Protein AF-A0A427UD76-F1 (afdb_monomer)

Foldseek 3Di:
DDDDDDDPDDDPDDDDDDPVVVVVLVVLQVVLCVVLVQLDDPNRDWDWDADPVGDTDTGSDSLVVLVRDDRPDPSNVVVNVVVNVCCVVVPPDPPVDPPPPPPDDDDDPPDDD

Sequence (113 aa):
MAGQPIYILADGSQVTRGRDAQSNNIMAGKAVANAVRTTLGPKGMDKMLVDSMGDVVITNDGATILKEMDIEHPTAKMIVEVAKTQDDEVGDGNRNYRQRCRISQGNACRAYR

Radius of gyration: 22.94 Å; Cα contacts (8 Å, |Δi|>4): 64; chains: 1; bounding box: 65×53×55 Å

Solvent-accessible surface area (backbone atoms only — not comparable to full-atom values): 7424 Å² total; per-residue (Å²): 134,84,79,77,85,79,74,94,61,65,95,84,70,85,82,72,64,70,66,61,38,52,50,51,46,51,50,45,41,49,54,56,49,60,70,43,56,54,25,63,63,100,80,32,48,69,41,79,45,70,47,96,89,66,53,73,48,76,46,49,53,54,60,60,52,56,68,73,52,89,66,86,52,69,63,37,43,54,52,42,54,52,48,45,52,47,45,73,75,61,40,82,88,78,60,90,72,78,75,81,74,74,87,70,82,83,87,79,92,73,80,83,131

Nearest PDB structures (foldseek):
  8hki-assembly1_g  TM=9.402E-01  e=1.293E-07  Homo sapiens
  8hki-assembly1_a  TM=8.912E-01  e=1.377E-07  Homo sapiens
  8hki-assembly1_A  TM=8.878E-01  e=1.467E-07  Homo sapiens
  7x3u-assembly1_A  TM=8.878E-01  e=1.467E-07  Homo sapiens
  7x0a-assembly1_A  TM=8.878E-01  e=1.467E-07  Homo sapiens

Structure (mmCIF, N/CA/C/O backbone):
data_AF-A0A427UD76-F1
#
_entry.id   AF-A0A427UD76-F1
#
loop_
_atom_site.group_PDB
_atom_site.id
_atom_site.type_symbol
_atom_site.label_atom_id
_atom_site.label_alt_id
_atom_site.label_comp_id
_atom_site.label_asym_id
_atom_site.label_entity_id
_atom_site.label_seq_id
_atom_site.pdbx_PDB_ins_code
_atom_site.Cartn_x
_atom_site.Cartn_y
_atom_site.Cartn_z
_atom_site.occupancy
_atom_site.B_iso_or_equiv
_atom_site.auth_seq_id
_atom_site.auth_comp_id
_atom_site.auth_asym_id
_atom_site.auth_atom_id
_atom_site.pdbx_PDB_model_num
ATOM 1 N N . MET A 1 1 ? -41.215 14.058 31.838 1.00 45.81 1 MET A N 1
ATOM 2 C CA . MET A 1 1 ? -40.972 13.725 30.419 1.00 45.81 1 MET A CA 1
ATOM 3 C C . MET A 1 1 ? -39.551 13.193 30.325 1.00 45.81 1 MET A C 1
ATOM 5 O O . MET A 1 1 ? -38.620 13.975 30.439 1.00 45.81 1 MET A O 1
ATOM 9 N N . ALA A 1 2 ? -39.381 11.870 30.285 1.00 54.72 2 ALA A N 1
ATOM 10 C CA . ALA A 1 2 ? -38.060 11.251 30.193 1.00 54.72 2 ALA A CA 1
ATOM 11 C C . ALA A 1 2 ? -37.554 11.399 28.751 1.00 54.72 2 ALA A C 1
ATOM 13 O O . ALA A 1 2 ? -38.222 10.946 27.823 1.00 54.72 2 ALA A O 1
ATOM 14 N N . GLY A 1 3 ? -36.433 12.098 28.564 1.00 61.00 3 GLY A N 1
ATOM 15 C CA . GLY A 1 3 ? -35.808 12.262 27.254 1.00 61.00 3 GLY A CA 1
ATOM 16 C C . GLY A 1 3 ? -35.381 10.904 26.711 1.00 61.00 3 GLY A C 1
ATOM 17 O O . GLY A 1 3 ? -34.654 10.175 27.386 1.00 61.00 3 GLY A O 1
ATOM 18 N N . GLN A 1 4 ? -35.860 10.549 25.518 1.00 68.81 4 GLN A N 1
ATOM 19 C CA . GLN A 1 4 ? -35.403 9.348 24.825 1.00 68.81 4 GLN A CA 1
ATOM 20 C C . GLN A 1 4 ? -33.875 9.405 24.655 1.00 68.81 4 GLN A C 1
ATOM 22 O O . GLN A 1 4 ? -33.355 10.453 24.261 1.00 68.81 4 GLN A O 1
ATOM 27 N N . PRO A 1 5 ? -33.144 8.312 24.938 1.00 68.00 5 PRO A N 1
ATOM 28 C CA . PRO A 1 5 ? -31.710 8.274 24.704 1.00 68.00 5 PRO A CA 1
ATOM 29 C C . PRO A 1 5 ? -31.434 8.378 23.199 1.00 68.00 5 PRO A C 1
ATOM 31 O O . PRO A 1 5 ? -31.887 7.554 22.408 1.00 68.00 5 PRO A O 1
ATOM 34 N N . ILE A 1 6 ? -30.698 9.418 22.808 1.00 73.06 6 ILE A N 1
ATOM 35 C CA . ILE A 1 6 ? -30.205 9.600 21.442 1.00 73.06 6 ILE A CA 1
ATOM 36 C C . ILE A 1 6 ? -28.972 8.712 21.278 1.00 73.06 6 ILE A C 1
ATOM 38 O O . ILE A 1 6 ? -27.934 8.950 21.897 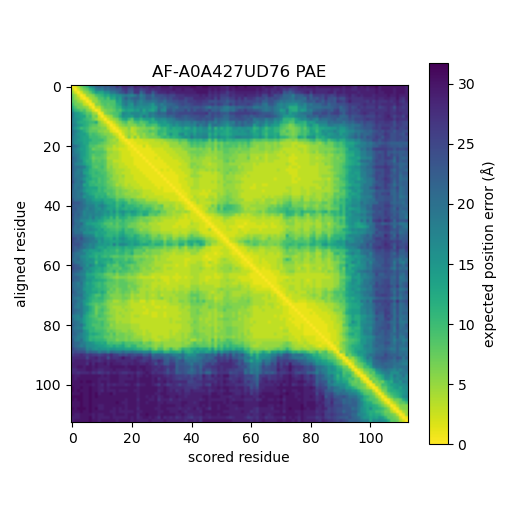1.00 73.06 6 ILE A O 1
ATOM 42 N N . TYR A 1 7 ? -29.077 7.699 20.425 1.00 69.50 7 TYR A N 1
ATOM 43 C CA . TYR A 1 7 ? -27.923 6.935 19.971 1.00 69.50 7 TYR A CA 1
ATOM 44 C C . TYR A 1 7 ? -27.163 7.778 18.940 1.00 69.50 7 TYR A C 1
ATOM 46 O O . TYR A 1 7 ? -27.637 8.001 17.831 1.00 69.50 7 TYR A O 1
ATOM 54 N N . ILE A 1 8 ? -25.988 8.286 19.323 1.00 72.69 8 ILE A N 1
ATOM 55 C CA . ILE A 1 8 ? -25.109 9.103 18.456 1.00 72.69 8 ILE A CA 1
ATOM 56 C C . ILE A 1 8 ? -24.452 8.242 17.355 1.00 72.69 8 ILE A C 1
ATOM 58 O O . ILE A 1 8 ? -23.901 8.759 16.387 1.00 72.69 8 ILE A O 1
ATOM 62 N N . LEU A 1 9 ? -24.512 6.918 17.495 1.00 76.50 9 LEU A N 1
ATOM 63 C CA . LEU A 1 9 ? -23.854 5.945 16.638 1.00 76.50 9 LEU A CA 1
ATOM 64 C C . LEU A 1 9 ? -24.868 4.905 16.158 1.00 76.50 9 LEU A C 1
ATOM 66 O O . LEU A 1 9 ? -25.695 4.442 16.944 1.00 76.50 9 LEU A O 1
ATOM 70 N N . ALA A 1 10 ? -24.797 4.556 14.873 1.00 77.00 10 ALA A N 1
ATOM 71 C CA . ALA A 1 10 ? -25.604 3.489 14.295 1.00 77.00 10 ALA A CA 1
ATOM 72 C C . ALA A 1 10 ? -25.218 2.132 14.907 1.00 77.00 10 ALA A C 1
ATOM 74 O O . ALA A 1 10 ? -24.044 1.890 15.206 1.00 77.00 10 ALA A O 1
ATOM 75 N N . ASP A 1 11 ? -26.206 1.254 15.076 1.00 63.78 11 ASP A N 1
ATOM 76 C CA . ASP A 1 11 ? -25.995 -0.096 15.597 1.00 63.78 11 ASP A CA 1
ATOM 77 C C . ASP A 1 11 ? -25.045 -0.863 14.657 1.00 63.78 11 ASP A C 1
ATOM 79 O O . ASP A 1 11 ? -25.335 -1.036 13.473 1.00 63.78 11 ASP A O 1
ATOM 83 N N . GLY A 1 12 ? -23.855 -1.211 15.159 1.00 70.38 12 GLY A N 1
ATOM 84 C CA . GLY A 1 12 ? -22.762 -1.814 14.384 1.00 70.38 12 GLY A CA 1
ATOM 85 C C . GLY A 1 12 ? -21.522 -0.938 14.152 1.00 70.38 12 GLY A C 1
ATOM 86 O O . GLY A 1 12 ? -20.533 -1.429 13.606 1.00 70.38 12 GLY A O 1
ATOM 87 N N . SER A 1 13 ? -21.499 0.331 14.579 1.00 73.38 13 SER A N 1
ATOM 88 C CA . SER A 1 13 ? -20.290 1.155 14.430 1.00 73.38 13 SER A CA 1
ATOM 89 C C . SER A 1 13 ? -19.198 0.745 15.428 1.00 73.38 13 SER A C 1
ATOM 91 O O . SER A 1 13 ? -19.384 0.850 16.644 1.00 73.38 13 SER A O 1
ATOM 93 N N . GLN A 1 14 ? -18.033 0.335 14.928 1.00 71.56 14 GLN A N 1
ATOM 94 C CA . GLN A 1 14 ? -16.865 0.093 15.772 1.00 71.56 14 GLN A CA 1
ATOM 95 C C . GLN A 1 14 ? -16.140 1.410 16.054 1.00 71.56 14 GLN A C 1
ATOM 97 O O . GLN A 1 14 ? -15.690 2.099 15.140 1.00 71.56 14 GLN A O 1
ATOM 102 N N . VAL A 1 15 ? -16.023 1.764 17.335 1.00 75.56 15 VAL A N 1
ATOM 103 C CA . VAL A 1 15 ? -15.305 2.963 17.776 1.00 75.56 15 VAL A CA 1
ATOM 104 C C . VAL A 1 15 ? -14.086 2.547 18.580 1.00 75.56 15 VAL A C 1
ATOM 106 O O . VAL A 1 15 ? -14.177 2.221 19.761 1.00 75.56 15 VAL A O 1
ATOM 109 N N . THR A 1 16 ? -12.926 2.617 17.942 1.00 77.94 16 THR A N 1
ATOM 110 C CA . THR A 1 16 ? -11.635 2.411 18.600 1.00 77.94 16 THR A CA 1
ATOM 111 C C . THR A 1 16 ? -11.097 3.769 19.054 1.00 77.94 16 THR A C 1
ATOM 113 O O . THR A 1 16 ? -11.088 4.724 18.277 1.00 77.94 16 THR A O 1
ATOM 116 N N . ARG A 1 17 ? -10.663 3.904 20.316 1.00 85.69 17 ARG A N 1
ATOM 117 C CA . ARG A 1 17 ? -10.180 5.180 20.889 1.00 85.69 17 ARG A CA 1
ATOM 118 C C . ARG A 1 17 ? -8.786 5.050 21.489 1.00 85.69 17 AR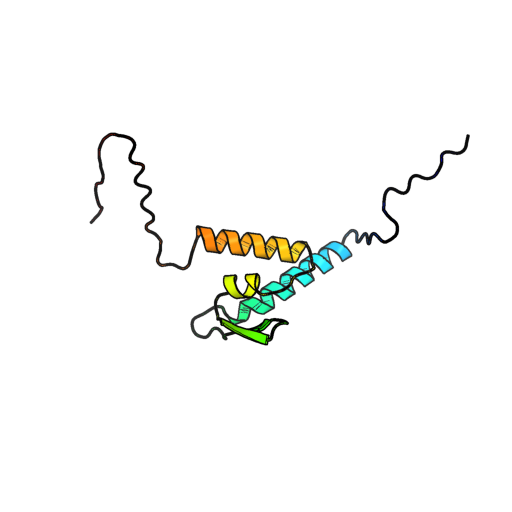G A C 1
ATOM 120 O O . ARG A 1 17 ? -8.383 3.989 21.949 1.00 85.69 17 ARG A O 1
ATOM 127 N N . GLY A 1 18 ? -8.069 6.172 21.532 1.00 89.00 18 GLY A N 1
ATOM 128 C CA . GLY A 1 18 ? -6.793 6.282 22.237 1.00 89.00 18 GLY A CA 1
ATOM 129 C C . GLY A 1 18 ? -5.669 5.466 21.594 1.00 89.00 18 GLY A C 1
ATOM 130 O O . GLY A 1 18 ? -5.468 5.521 20.380 1.00 89.00 18 GLY A O 1
ATOM 131 N N . ARG A 1 19 ? -4.912 4.739 22.426 1.00 88.44 19 ARG A N 1
ATOM 132 C CA . ARG A 1 19 ? -3.705 4.006 22.008 1.00 88.44 19 ARG A CA 1
ATOM 133 C C . ARG A 1 19 ? -3.996 2.855 21.050 1.00 88.44 19 ARG A C 1
ATOM 135 O O . ARG A 1 19 ? -3.194 2.627 20.151 1.00 88.44 19 ARG A O 1
ATOM 142 N N . ASP A 1 20 ? -5.134 2.186 21.190 1.00 85.81 20 ASP A N 1
ATOM 143 C CA . ASP A 1 20 ? -5.469 1.033 20.347 1.00 85.81 20 ASP A CA 1
ATOM 144 C C . ASP A 1 20 ? -5.753 1.466 18.906 1.00 85.81 20 ASP A C 1
ATOM 146 O O . ASP A 1 20 ? -5.257 0.860 17.959 1.00 85.81 20 ASP A O 1
ATOM 150 N N . ALA A 1 21 ? -6.445 2.597 18.729 1.00 86.00 21 ALA A N 1
ATOM 151 C CA . ALA A 1 21 ? -6.661 3.191 17.410 1.00 86.00 21 ALA A CA 1
ATOM 152 C C . ALA A 1 21 ? -5.333 3.606 16.758 1.00 86.00 21 ALA A C 1
ATOM 154 O O . ALA A 1 21 ? -5.103 3.344 15.580 1.00 86.00 21 ALA A O 1
ATOM 155 N N . GLN A 1 22 ? -4.427 4.211 17.532 1.00 87.69 22 GLN A N 1
ATOM 156 C CA . GLN A 1 22 ? -3.100 4.587 17.038 1.00 87.69 22 GLN A CA 1
ATOM 157 C C . GLN A 1 22 ? -2.266 3.362 16.649 1.00 87.69 22 GLN A C 1
ATOM 159 O O . GLN A 1 22 ? -1.638 3.364 15.592 1.00 87.69 22 GLN A O 1
ATOM 164 N N . SER A 1 23 ? -2.277 2.315 17.475 1.00 89.19 23 SER A N 1
ATOM 165 C CA . SER A 1 23 ? -1.558 1.070 17.208 1.00 89.19 23 SER A CA 1
ATOM 166 C C . SER A 1 23 ? -2.054 0.401 15.924 1.00 89.19 23 SER A C 1
ATOM 168 O O . SER A 1 23 ? -1.239 0.051 15.070 1.00 89.19 23 SER A O 1
ATOM 170 N N . ASN A 1 24 ? -3.374 0.319 15.731 1.00 88.62 24 ASN A N 1
ATOM 171 C CA . ASN A 1 24 ? -3.979 -0.246 14.522 1.00 88.62 24 ASN A CA 1
ATOM 172 C C . ASN A 1 24 ? -3.612 0.560 13.270 1.00 88.62 24 ASN A C 1
ATOM 174 O O . ASN A 1 24 ? -3.167 -0.013 12.275 1.00 88.62 24 ASN A O 1
ATOM 178 N N . ASN A 1 25 ? -3.673 1.893 13.353 1.00 87.81 25 ASN A N 1
ATOM 179 C CA . ASN A 1 25 ? -3.266 2.778 12.261 1.00 87.81 25 ASN A CA 1
ATOM 180 C C . ASN A 1 25 ? -1.788 2.574 11.877 1.00 87.81 25 ASN A C 1
ATOM 182 O O . ASN A 1 25 ? -1.450 2.503 10.693 1.00 87.81 25 ASN A O 1
ATOM 186 N N . ILE A 1 26 ? -0.901 2.457 12.872 1.00 88.88 26 ILE A N 1
ATOM 187 C CA . ILE A 1 26 ? 0.533 2.221 12.657 1.00 88.88 26 ILE A CA 1
ATOM 188 C C . ILE A 1 26 ? 0.771 0.830 12.067 1.00 88.88 26 ILE A C 1
ATOM 190 O O . ILE A 1 26 ? 1.606 0.680 11.176 1.00 88.88 26 ILE A O 1
ATOM 194 N N . MET A 1 27 ? 0.064 -0.189 12.554 1.00 90.38 27 MET A N 1
ATOM 195 C CA . MET A 1 27 ? 0.183 -1.557 12.057 1.00 90.38 27 MET A CA 1
ATOM 196 C C . MET A 1 27 ? -0.217 -1.640 10.581 1.00 90.38 27 MET A C 1
ATOM 198 O O . MET A 1 27 ? 0.536 -2.201 9.787 1.00 90.38 27 MET A O 1
ATOM 202 N N . ALA A 1 28 ? -1.329 -1.005 10.202 1.00 88.38 28 ALA A N 1
ATOM 203 C CA . ALA A 1 28 ? -1.777 -0.931 8.816 1.00 88.38 28 ALA A CA 1
ATOM 204 C C . ALA A 1 28 ? -0.737 -0.242 7.916 1.00 88.38 28 ALA A C 1
ATOM 206 O O . ALA A 1 28 ? -0.351 -0.782 6.881 1.00 88.38 28 ALA A O 1
ATOM 207 N N . GLY A 1 29 ? -0.204 0.910 8.340 1.00 88.75 29 GLY A N 1
ATOM 208 C CA . GLY A 1 29 ? 0.850 1.604 7.593 1.00 88.75 29 GLY A CA 1
ATOM 209 C C . GLY A 1 29 ? 2.139 0.784 7.462 1.00 88.75 29 GLY A C 1
ATOM 210 O O . GLY A 1 29 ? 2.746 0.743 6.394 1.00 88.75 29 GLY A O 1
ATOM 211 N N . LYS A 1 30 ? 2.542 0.072 8.523 1.00 90.19 30 LYS A N 1
ATOM 212 C CA . LYS A 1 30 ? 3.708 -0.827 8.496 1.00 90.19 30 LYS A CA 1
ATOM 213 C C . LYS A 1 30 ? 3.517 -1.997 7.535 1.00 90.19 30 LYS A C 1
ATOM 215 O O . LYS A 1 30 ? 4.477 -2.374 6.870 1.00 90.19 30 LYS A O 1
ATOM 220 N N . ALA A 1 31 ? 2.315 -2.566 7.461 1.00 88.38 31 ALA A N 1
ATOM 221 C CA . ALA A 1 31 ? 2.013 -3.656 6.537 1.00 88.38 31 ALA A CA 1
ATOM 222 C C . ALA A 1 31 ? 2.213 -3.213 5.079 1.00 88.38 31 ALA A C 1
ATOM 224 O O . ALA A 1 31 ? 2.951 -3.864 4.339 1.00 88.38 31 ALA A O 1
ATOM 225 N N . VAL A 1 32 ? 1.661 -2.052 4.712 1.00 87.94 32 VAL A N 1
ATOM 226 C CA . VAL A 1 32 ? 1.843 -1.454 3.378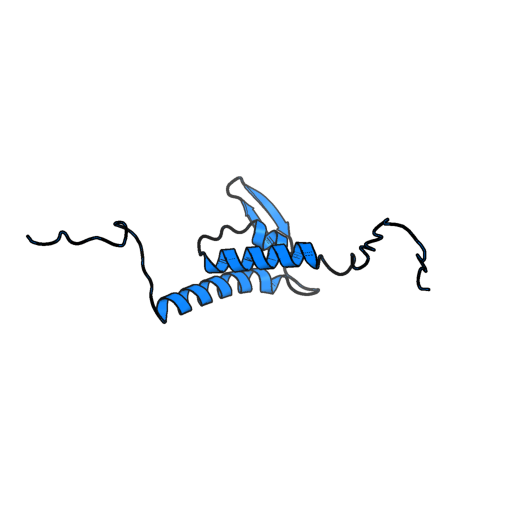 1.00 87.94 32 VAL A CA 1
ATOM 227 C C . VAL A 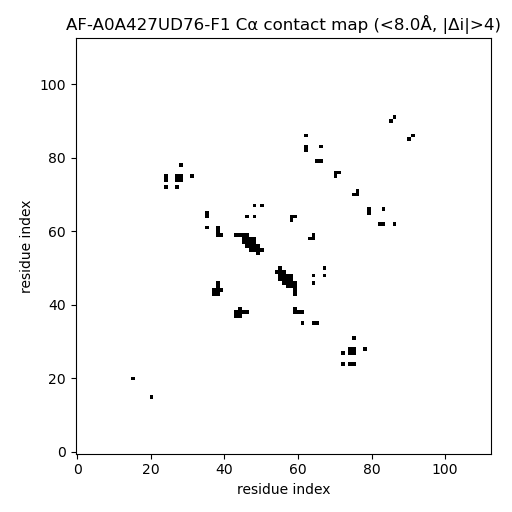1 32 ? 3.317 -1.152 3.102 1.00 87.94 32 VAL A C 1
ATOM 229 O O . VAL A 1 32 ? 3.852 -1.540 2.065 1.00 87.94 32 VAL A O 1
ATOM 232 N N . ALA A 1 33 ? 4.016 -0.528 4.054 1.00 88.19 33 ALA A N 1
ATOM 233 C CA . ALA A 1 33 ? 5.432 -0.207 3.895 1.00 88.19 33 ALA A CA 1
ATOM 234 C C . ALA A 1 33 ? 6.291 -1.462 3.676 1.00 88.19 33 ALA A C 1
ATOM 236 O O . ALA A 1 33 ? 7.181 -1.464 2.829 1.00 88.19 33 ALA A O 1
ATOM 237 N N . ASN A 1 34 ? 6.017 -2.549 4.401 1.00 88.44 34 ASN A N 1
ATOM 238 C CA . ASN A 1 34 ? 6.750 -3.804 4.251 1.00 88.44 34 ASN A CA 1
ATOM 239 C C . ASN A 1 34 ? 6.525 -4.466 2.884 1.00 88.44 34 ASN A C 1
ATOM 241 O O . ASN A 1 34 ? 7.460 -5.084 2.372 1.00 88.44 34 ASN A O 1
ATOM 245 N N . ALA A 1 35 ? 5.335 -4.321 2.291 1.00 85.94 35 ALA A N 1
ATOM 246 C CA . ALA A 1 35 ? 5.027 -4.861 0.967 1.00 85.94 35 ALA A CA 1
ATOM 247 C C . ALA A 1 35 ? 5.889 -4.212 -0.131 1.00 85.94 35 ALA A C 1
ATOM 249 O O . ALA A 1 35 ? 6.449 -4.912 -0.977 1.00 85.94 35 ALA A O 1
ATOM 250 N N . VAL A 1 36 ? 6.063 -2.888 -0.063 1.00 87.00 36 VAL A N 1
ATOM 251 C CA . VAL A 1 36 ? 6.806 -2.110 -1.070 1.00 87.00 36 VAL A CA 1
ATOM 252 C C . VAL A 1 36 ? 8.308 -2.053 -0.774 1.00 87.00 36 VAL A C 1
ATOM 254 O O . VAL A 1 36 ? 9.123 -1.985 -1.685 1.00 87.00 36 VAL A O 1
ATOM 257 N N . ARG A 1 37 ? 8.732 -2.155 0.494 1.00 88.00 37 ARG A N 1
ATOM 258 C CA . ARG A 1 37 ? 10.147 -1.998 0.891 1.00 88.00 37 ARG A CA 1
ATOM 259 C C . ARG A 1 37 ? 11.112 -2.881 0.102 1.00 88.00 37 ARG A C 1
ATOM 261 O O . ARG A 1 37 ? 12.236 -2.476 -0.162 1.00 88.00 37 ARG A O 1
ATOM 268 N N . THR A 1 38 ? 10.702 -4.099 -0.235 1.00 87.19 38 THR A N 1
ATOM 269 C CA . THR A 1 38 ? 11.569 -5.057 -0.933 1.00 87.19 38 THR A CA 1
ATOM 270 C C . THR A 1 38 ? 11.773 -4.762 -2.415 1.00 87.19 38 THR A C 1
ATOM 272 O O . THR A 1 38 ? 12.616 -5.410 -3.026 1.00 87.19 38 THR A O 1
ATOM 275 N N . THR A 1 39 ? 11.005 -3.840 -2.993 1.00 84.62 39 THR A N 1
ATOM 276 C CA . THR A 1 39 ? 11.145 -3.444 -4.400 1.00 84.62 39 THR A CA 1
ATOM 277 C C . THR A 1 39 ? 12.119 -2.272 -4.557 1.00 84.62 39 THR A C 1
ATOM 279 O O . THR A 1 39 ? 12.632 -1.999 -5.630 1.00 84.62 39 THR A O 1
ATOM 282 N N . LEU A 1 40 ? 12.506 -1.619 -3.460 1.00 83.31 40 LEU A N 1
ATOM 283 C CA . LEU A 1 40 ? 13.438 -0.498 -3.518 1.00 83.31 40 LEU A 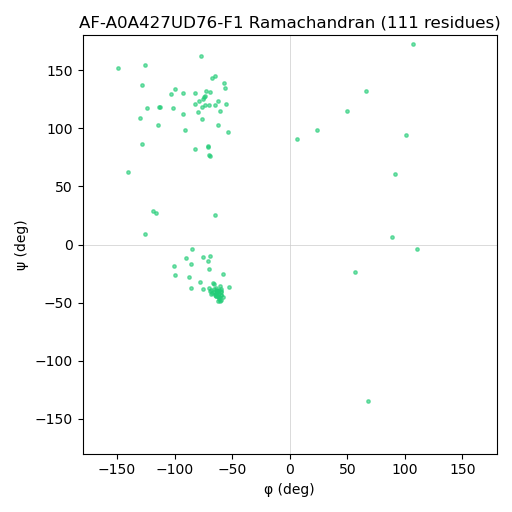CA 1
ATOM 284 C C . LEU A 1 40 ? 14.883 -0.955 -3.795 1.00 83.31 40 LEU A C 1
ATOM 286 O O . LEU A 1 40 ? 15.455 -1.761 -3.059 1.00 83.31 40 LEU A O 1
ATOM 290 N N . GLY A 1 41 ? 15.504 -0.347 -4.810 1.00 83.00 41 GLY A N 1
ATOM 291 C CA . GLY A 1 41 ? 16.932 -0.461 -5.121 1.00 83.00 41 GLY A CA 1
ATOM 292 C C . GLY A 1 41 ? 17.257 -1.305 -6.363 1.00 83.00 41 GLY A C 1
ATOM 293 O O . GLY A 1 41 ? 16.393 -1.972 -6.920 1.00 83.00 41 GLY A O 1
ATOM 294 N N . PRO A 1 42 ? 18.530 -1.331 -6.802 1.00 78.12 42 PRO A N 1
ATOM 295 C CA . PRO A 1 42 ? 18.952 -2.000 -8.043 1.00 78.12 42 PRO A CA 1
ATOM 296 C C . PRO A 1 42 ? 18.866 -3.537 -7.996 1.00 78.12 42 PRO A C 1
ATOM 298 O O . PRO A 1 42 ? 19.045 -4.198 -9.012 1.00 78.12 42 PRO A O 1
ATOM 301 N N . LYS A 1 43 ? 18.624 -4.109 -6.810 1.00 84.31 43 LYS A N 1
ATOM 302 C CA . LYS A 1 43 ? 18.305 -5.530 -6.592 1.00 84.31 43 LYS A CA 1
ATOM 303 C C . LYS A 1 43 ? 16.922 -5.698 -5.949 1.00 84.31 43 LYS A C 1
ATOM 305 O O . LYS A 1 43 ? 16.718 -6.630 -5.172 1.00 84.31 43 LYS A O 1
ATOM 310 N N . GLY A 1 44 ? 16.014 -4.755 -6.202 1.00 86.31 44 GLY A N 1
ATOM 311 C CA . GLY A 1 44 ? 14.630 -4.840 -5.760 1.00 86.31 44 GLY A CA 1
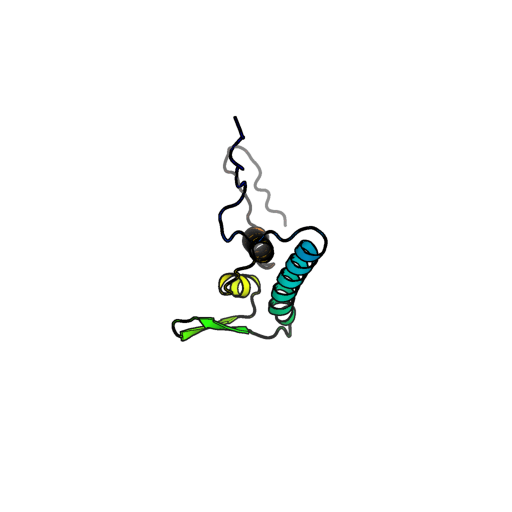ATOM 312 C C . GLY A 1 44 ? 13.980 -6.113 -6.294 1.00 86.31 44 GLY A C 1
ATOM 313 O O . GLY A 1 44 ? 14.231 -6.510 -7.429 1.00 86.31 44 GLY A O 1
ATOM 314 N N . MET A 1 45 ? 13.180 -6.773 -5.465 1.00 87.88 45 MET A N 1
ATOM 315 C CA . MET A 1 45 ? 12.438 -7.962 -5.869 1.00 87.88 45 MET A CA 1
ATOM 316 C C . MET A 1 45 ? 11.164 -7.557 -6.596 1.00 87.88 45 MET A C 1
ATOM 318 O O . MET A 1 45 ? 10.376 -6.782 -6.054 1.00 87.88 45 MET A O 1
ATOM 322 N N . ASP A 1 46 ? 10.923 -8.155 -7.757 1.00 89.31 46 ASP A N 1
ATOM 323 C CA . ASP A 1 46 ? 9.654 -7.994 -8.457 1.00 89.31 46 ASP A CA 1
ATOM 324 C C . ASP A 1 46 ? 8.522 -8.654 -7.664 1.00 89.31 46 ASP A C 1
ATOM 326 O O . ASP A 1 46 ? 8.690 -9.699 -7.021 1.00 89.31 46 ASP A O 1
ATOM 330 N N . LYS A 1 47 ? 7.349 -8.027 -7.692 1.00 88.38 47 LYS A N 1
ATOM 331 C CA . LYS A 1 47 ? 6.124 -8.562 -7.108 1.00 88.38 47 LYS A CA 1
ATOM 332 C C . LYS A 1 47 ? 5.240 -9.092 -8.210 1.00 88.38 47 LYS A C 1
ATOM 334 O O . LYS A 1 47 ? 4.968 -8.394 -9.178 1.00 88.38 47 LYS A O 1
ATOM 339 N N . MET A 1 48 ? 4.792 -10.326 -8.028 1.00 90.00 48 MET A N 1
ATOM 340 C CA . MET A 1 48 ? 3.732 -10.920 -8.824 1.00 90.00 48 MET A CA 1
ATOM 341 C C . MET A 1 48 ? 2.416 -10.677 -8.093 1.00 90.00 48 MET A C 1
ATOM 343 O O . MET A 1 48 ? 2.205 -11.198 -6.998 1.00 90.00 48 MET A O 1
ATOM 347 N N . LEU A 1 49 ? 1.575 -9.844 -8.685 1.00 88.81 49 LEU A N 1
ATOM 348 C CA . LEU A 1 49 ? 0.234 -9.525 -8.225 1.00 88.81 49 LEU A CA 1
ATOM 349 C C . LEU A 1 49 ? -0.735 -10.354 -9.059 1.00 88.81 49 LEU A C 1
ATOM 351 O O . LEU A 1 49 ? -0.567 -10.459 -10.274 1.00 88.81 49 LEU A O 1
ATOM 355 N N . VAL A 1 50 ? -1.701 -10.978 -8.395 1.00 89.38 50 VAL A N 1
ATOM 356 C CA . VAL A 1 50 ? -2.718 -11.807 -9.039 1.00 89.38 50 VAL A CA 1
ATOM 357 C C . VAL A 1 50 ? -4.066 -11.252 -8.625 1.00 89.38 50 VAL A C 1
ATOM 359 O O . VAL A 1 50 ? -4.373 -11.234 -7.432 1.00 89.38 50 VAL A O 1
ATOM 362 N N . ASP A 1 51 ? -4.837 -10.779 -9.597 1.00 85.81 51 ASP A N 1
ATOM 363 C CA . ASP A 1 51 ? -6.198 -10.318 -9.350 1.00 85.81 51 ASP A CA 1
ATOM 364 C C . ASP A 1 51 ? -7.160 -11.509 -9.189 1.00 85.81 51 ASP A C 1
ATOM 366 O O . ASP A 1 51 ? -6.890 -12.640 -9.602 1.00 85.81 51 ASP A O 1
ATOM 370 N N . SER A 1 52 ? -8.328 -11.244 -8.614 1.00 82.12 52 SER A N 1
ATOM 371 C CA . SER A 1 52 ? -9.427 -12.191 -8.435 1.00 82.12 52 SER A CA 1
ATOM 372 C C . SER A 1 52 ? -9.918 -12.792 -9.758 1.00 82.12 52 SER A C 1
ATOM 374 O O . SER A 1 52 ? -10.456 -13.899 -9.761 1.00 82.12 52 SER A O 1
ATOM 376 N N . MET A 1 53 ? -9.728 -12.088 -10.883 1.00 83.38 53 MET A N 1
ATOM 377 C CA . MET A 1 53 ? -10.052 -12.579 -12.230 1.00 83.38 53 MET A CA 1
ATOM 378 C C . MET A 1 53 ? -8.937 -13.431 -12.864 1.00 83.38 53 MET A C 1
ATOM 380 O O . MET A 1 53 ? -9.140 -13.999 -13.935 1.00 83.38 53 MET A O 1
ATOM 384 N N . GLY A 1 54 ? -7.787 -13.571 -12.197 1.00 83.69 54 GLY A N 1
ATOM 385 C CA . GLY A 1 54 ? -6.645 -14.354 -12.672 1.00 83.69 54 GLY A CA 1
ATOM 386 C C . GLY A 1 54 ? -5.650 -13.578 -13.535 1.00 83.69 54 GLY A C 1
ATOM 387 O O . GLY A 1 54 ? -4.708 -14.183 -14.047 1.00 83.69 54 GLY A O 1
ATOM 388 N N . ASP A 1 55 ? -5.822 -12.262 -13.678 1.00 87.88 55 ASP A N 1
ATOM 389 C CA . ASP A 1 55 ? -4.835 -11.405 -14.330 1.00 87.88 55 ASP A CA 1
ATOM 390 C C . ASP A 1 55 ? -3.576 -11.303 -13.464 1.00 87.88 55 ASP A C 1
ATOM 392 O O . ASP A 1 55 ? -3.641 -11.076 -12.253 1.00 87.88 55 ASP A O 1
ATOM 396 N N . VAL A 1 56 ? -2.416 -11.503 -14.095 1.00 88.31 56 VAL A N 1
ATOM 397 C CA . VAL A 1 56 ? -1.117 -11.514 -13.418 1.00 88.31 56 VAL A CA 1
ATOM 398 C C . VAL A 1 56 ? -0.303 -10.308 -13.858 1.00 88.31 56 VAL A C 1
ATOM 400 O O . VAL A 1 56 ? 0.076 -10.193 -15.024 1.00 88.31 56 VAL A O 1
ATOM 403 N N . VAL A 1 57 ? 0.028 -9.442 -12.906 1.00 87.12 57 VAL A N 1
ATOM 404 C CA . VAL A 1 57 ? 0.887 -8.274 -13.119 1.00 87.12 57 VAL A CA 1
ATOM 405 C C . VAL A 1 57 ? 2.183 -8.476 -12.347 1.00 87.12 57 VAL A C 1
ATOM 407 O O . VAL A 1 57 ? 2.183 -8.591 -11.124 1.00 87.12 57 VAL A O 1
ATOM 410 N N . ILE A 1 58 ? 3.308 -8.525 -13.061 1.00 89.12 58 ILE A N 1
ATOM 411 C CA . ILE A 1 58 ? 4.641 -8.577 -12.452 1.00 89.12 58 ILE A CA 1
ATOM 412 C C . ILE A 1 58 ? 5.239 -7.178 -12.525 1.00 89.12 58 ILE A C 1
ATOM 414 O O . ILE A 1 58 ? 5.446 -6.654 -13.617 1.00 89.12 58 ILE A O 1
ATOM 418 N N . THR A 1 59 ? 5.511 -6.564 -11.377 1.00 86.19 59 THR A N 1
ATOM 419 C CA . THR A 1 59 ? 6.089 -5.219 -11.337 1.00 86.19 59 THR A CA 1
ATOM 420 C C . THR A 1 59 ? 6.975 -5.002 -10.115 1.00 86.19 59 THR A C 1
ATOM 422 O O . THR A 1 59 ? 6.795 -5.604 -9.056 1.00 86.19 59 THR A O 1
ATOM 425 N N . ASN A 1 60 ? 7.949 -4.118 -10.282 1.00 85.06 60 ASN A N 1
ATOM 426 C CA . ASN A 1 60 ? 8.821 -3.612 -9.229 1.00 85.06 60 ASN A CA 1
ATOM 427 C C . ASN A 1 60 ? 8.375 -2.221 -8.742 1.00 85.06 60 ASN A C 1
ATOM 429 O O . ASN A 1 60 ? 8.745 -1.765 -7.661 1.00 85.06 60 ASN A O 1
ATOM 433 N N . ASP A 1 61 ? 7.560 -1.534 -9.539 1.00 84.19 61 ASP A N 1
ATOM 434 C CA . ASP A 1 61 ? 7.147 -0.176 -9.235 1.00 84.19 61 ASP A CA 1
ATOM 435 C C . ASP A 1 61 ? 6.192 -0.149 -8.035 1.00 84.19 61 ASP A C 1
ATOM 437 O O . ASP A 1 61 ? 5.099 -0.721 -8.057 1.00 84.19 61 ASP A O 1
ATOM 441 N N . GLY A 1 62 ? 6.611 0.559 -6.986 1.00 83.62 62 GLY A N 1
ATOM 442 C CA . GLY A 1 62 ? 5.835 0.716 -5.766 1.00 83.62 62 GLY A CA 1
ATOM 443 C C . GLY A 1 62 ? 4.489 1.392 -6.004 1.00 83.62 62 GLY A C 1
ATOM 444 O O . GLY A 1 62 ? 3.511 1.005 -5.370 1.00 83.62 62 GLY A O 1
ATOM 445 N N . ALA A 1 63 ? 4.398 2.351 -6.930 1.00 82.94 63 ALA A N 1
ATOM 446 C CA . ALA A 1 63 ? 3.139 3.038 -7.203 1.00 82.94 63 ALA A CA 1
ATOM 447 C C . ALA A 1 63 ? 2.115 2.100 -7.856 1.00 82.94 63 ALA A C 1
ATOM 449 O O . ALA A 1 63 ? 0.951 2.082 -7.452 1.00 82.94 63 ALA A O 1
ATOM 450 N N . THR A 1 64 ? 2.551 1.280 -8.814 1.00 84.00 64 THR A N 1
ATOM 451 C CA . THR A 1 64 ? 1.724 0.240 -9.439 1.00 84.00 64 THR A CA 1
ATOM 452 C C . THR A 1 64 ? 1.306 -0.827 -8.426 1.00 84.00 64 THR A C 1
ATOM 454 O O . THR A 1 64 ? 0.128 -1.158 -8.348 1.00 84.00 64 THR A O 1
ATOM 457 N N . ILE A 1 65 ? 2.215 -1.296 -7.564 1.00 87.56 65 ILE A N 1
ATOM 458 C CA . ILE A 1 65 ? 1.874 -2.270 -6.509 1.00 87.56 65 ILE A CA 1
ATOM 459 C C . ILE A 1 65 ? 0.779 -1.727 -5.587 1.00 87.56 65 ILE A C 1
ATOM 461 O O . ILE A 1 65 ? -0.186 -2.424 -5.290 1.00 87.56 65 ILE A O 1
ATOM 465 N N . LEU A 1 66 ? 0.897 -0.471 -5.156 1.00 86.62 66 LEU A N 1
ATOM 466 C CA . LEU A 1 66 ? -0.089 0.161 -4.280 1.00 86.62 66 LEU A CA 1
ATOM 467 C C . LEU A 1 66 ? -1.430 0.453 -4.972 1.00 86.62 66 LEU A C 1
ATOM 469 O O . LEU A 1 66 ? -2.427 0.636 -4.277 1.00 86.62 66 LEU A O 1
ATOM 473 N N . LYS A 1 67 ? -1.467 0.528 -6.309 1.00 84.31 67 LYS A N 1
ATOM 474 C CA . LYS A 1 67 ? -2.702 0.688 -7.097 1.00 84.31 67 LYS A CA 1
ATOM 475 C C . LYS A 1 67 ? -3.496 -0.617 -7.179 1.00 84.31 67 LYS A C 1
ATOM 477 O O . LYS A 1 67 ? -4.716 -0.562 -7.080 1.00 84.31 67 LYS A O 1
ATOM 482 N N . GLU A 1 68 ? -2.806 -1.746 -7.312 1.00 84.75 68 GLU A N 1
ATOM 483 C CA . GLU A 1 68 ? -3.416 -3.078 -7.443 1.00 84.75 68 GLU A CA 1
ATOM 484 C C . GLU A 1 68 ? -3.744 -3.738 -6.088 1.00 84.75 68 GLU A C 1
ATOM 486 O O . GLU A 1 68 ? -4.507 -4.697 -6.022 1.00 84.75 68 GLU A O 1
ATOM 491 N N . MET A 1 69 ? -3.166 -3.259 -4.981 1.00 83.94 69 MET A N 1
ATOM 492 C CA . MET A 1 69 ? -3.471 -3.778 -3.644 1.00 83.94 69 MET A CA 1
ATOM 493 C C . MET A 1 69 ? -4.844 -3.309 -3.140 1.00 83.94 69 MET A C 1
ATOM 495 O O . MET A 1 69 ? -5.088 -2.107 -3.025 1.00 83.94 69 MET A O 1
ATOM 499 N N . ASP A 1 70 ? -5.692 -4.251 -2.716 1.00 84.62 70 ASP A N 1
ATOM 500 C CA . ASP A 1 70 ? -6.936 -3.936 -2.008 1.00 84.62 70 ASP A CA 1
ATOM 501 C C . ASP A 1 70 ? -6.664 -3.611 -0.528 1.00 84.62 70 ASP A C 1
ATOM 503 O O . ASP A 1 70 ? -6.039 -4.383 0.206 1.00 84.62 70 ASP A O 1
ATOM 507 N N . ILE A 1 71 ? -7.090 -2.425 -0.088 1.00 85.44 71 ILE A N 1
ATOM 508 C CA . ILE A 1 71 ? -6.803 -1.881 1.243 1.00 85.44 71 ILE A CA 1
ATOM 509 C C . ILE A 1 71 ? -8.098 -1.405 1.893 1.00 85.44 71 ILE A C 1
ATOM 511 O O . ILE A 1 71 ? -8.624 -0.334 1.580 1.00 85.44 71 ILE A O 1
ATOM 515 N N . GLU A 1 72 ? -8.543 -2.148 2.903 1.00 86.50 72 GLU A N 1
ATOM 516 C CA . GLU A 1 72 ? -9.733 -1.809 3.691 1.00 86.50 72 GLU A CA 1
ATOM 517 C C . GLU A 1 72 ? -9.463 -0.705 4.730 1.00 86.50 72 GLU A C 1
ATOM 519 O O . GLU A 1 72 ? -10.333 0.108 5.048 1.00 86.50 72 GLU A O 1
ATOM 524 N N . HIS A 1 73 ? -8.244 -0.650 5.282 1.00 86.94 73 HIS A N 1
ATOM 525 C CA . HIS A 1 73 ? -7.944 0.233 6.407 1.00 86.94 73 HIS A CA 1
ATOM 526 C C . HIS A 1 73 ? -7.818 1.708 5.963 1.00 86.94 73 HIS A C 1
ATOM 528 O O . HIS A 1 73 ? -6.938 2.036 5.158 1.00 86.94 73 HIS A O 1
ATOM 534 N N . PRO A 1 74 ? -8.576 2.656 6.554 1.00 86.50 74 PRO A N 1
ATOM 535 C CA . PRO A 1 74 ? -8.648 4.040 6.072 1.00 86.50 74 PRO A CA 1
ATOM 536 C C . PRO A 1 74 ? -7.298 4.769 6.116 1.00 86.50 74 PRO A C 1
ATOM 538 O O . PRO A 1 74 ? -6.941 5.479 5.179 1.00 86.50 74 PRO A O 1
ATOM 541 N N . THR A 1 75 ? -6.495 4.559 7.165 1.00 87.19 75 THR A N 1
ATOM 542 C CA . THR A 1 75 ? -5.139 5.135 7.245 1.00 87.19 75 THR A CA 1
ATOM 543 C C . THR A 1 75 ? -4.216 4.645 6.136 1.00 87.19 75 THR A C 1
ATOM 545 O O . THR A 1 75 ? -3.452 5.434 5.591 1.00 87.19 75 THR A O 1
ATOM 548 N N . ALA A 1 76 ? -4.289 3.362 5.781 1.00 86.94 76 ALA A N 1
ATOM 549 C CA . ALA A 1 76 ? -3.459 2.801 4.727 1.00 86.94 76 ALA A CA 1
ATOM 550 C C . ALA A 1 76 ? -3.888 3.334 3.351 1.00 86.94 76 ALA A C 1
ATOM 552 O O . ALA A 1 76 ? -3.032 3.699 2.550 1.00 86.94 76 ALA A O 1
ATOM 553 N N . LYS A 1 77 ? -5.197 3.513 3.127 1.00 89.19 77 LYS A N 1
ATOM 554 C CA . LYS A 1 77 ? -5.722 4.163 1.920 1.00 89.19 77 LYS A CA 1
ATOM 555 C C . LYS A 1 77 ? -5.205 5.595 1.760 1.00 89.19 77 LYS A C 1
ATOM 557 O O . LYS A 1 77 ? -4.754 5.958 0.682 1.00 89.19 77 LYS A O 1
ATOM 562 N N . MET A 1 78 ? -5.181 6.387 2.837 1.00 87.75 78 MET A N 1
ATOM 563 C CA . MET A 1 78 ? -4.603 7.741 2.790 1.00 87.75 78 MET A CA 1
ATOM 564 C C . MET A 1 78 ? -3.120 7.734 2.391 1.00 87.75 78 MET A C 1
ATOM 566 O O . MET A 1 78 ? -2.696 8.590 1.621 1.00 87.75 78 MET A O 1
ATOM 570 N N . ILE A 1 79 ? -2.336 6.769 2.884 1.00 85.75 79 ILE A N 1
ATOM 571 C CA . ILE A 1 79 ? -0.914 6.639 2.528 1.00 85.75 79 ILE A CA 1
ATOM 572 C C . ILE A 1 79 ? -0.755 6.334 1.035 1.00 85.75 79 ILE A C 1
ATOM 574 O O . ILE A 1 79 ? 0.104 6.923 0.383 1.00 85.75 79 ILE A O 1
ATOM 578 N N . VAL A 1 80 ? -1.597 5.457 0.485 1.00 86.62 80 VAL A N 1
ATOM 579 C CA . VAL A 1 80 ? -1.577 5.127 -0.945 1.00 86.62 80 VAL A CA 1
ATOM 580 C C . VAL A 1 80 ? -1.936 6.327 -1.813 1.00 86.62 80 VAL A C 1
ATOM 582 O O . VAL A 1 80 ? -1.252 6.578 -2.799 1.00 86.62 80 VAL A O 1
ATOM 585 N N . GLU A 1 81 ? -2.948 7.110 -1.446 1.00 85.50 81 GLU A N 1
ATOM 586 C CA . GLU A 1 81 ? -3.320 8.309 -2.211 1.00 85.50 81 GLU A CA 1
ATOM 587 C C . GLU A 1 81 ? -2.207 9.370 -2.214 1.00 85.50 81 GLU A C 1
ATOM 589 O O . GLU A 1 81 ? -1.933 9.992 -3.244 1.00 85.50 81 GLU A O 1
ATOM 594 N N . VAL A 1 82 ? -1.497 9.532 -1.093 1.00 86.00 82 VAL A N 1
ATOM 595 C CA . VAL A 1 82 ? -0.303 10.389 -1.036 1.00 86.00 82 VAL A CA 1
ATOM 596 C C . VAL A 1 82 ? 0.813 9.836 -1.923 1.00 86.00 82 VAL A C 1
ATOM 598 O O . VAL A 1 82 ? 1.417 10.600 -2.670 1.00 86.00 82 VAL A O 1
ATOM 601 N N . ALA A 1 83 ? 1.061 8.524 -1.893 1.00 82.75 83 ALA A N 1
ATOM 602 C CA . ALA A 1 83 ? 2.077 7.887 -2.730 1.00 82.75 83 ALA A CA 1
ATOM 603 C C . ALA A 1 83 ? 1.766 8.019 -4.231 1.00 82.75 83 ALA A C 1
ATOM 605 O O . ALA A 1 83 ? 2.666 8.313 -5.011 1.00 82.75 83 ALA A O 1
ATOM 606 N N . LYS A 1 84 ? 0.494 7.878 -4.630 1.00 82.31 84 LYS A N 1
ATOM 607 C CA . LYS A 1 84 ? 0.036 8.111 -6.009 1.00 82.31 84 LYS A CA 1
ATOM 608 C C . LYS A 1 84 ? 0.265 9.556 -6.435 1.00 82.31 84 LYS A C 1
ATOM 610 O O . LYS A 1 84 ? 0.868 9.792 -7.470 1.00 82.31 84 LYS A O 1
ATOM 615 N N . THR A 1 85 ? -0.145 10.513 -5.600 1.00 83.00 85 THR A N 1
ATOM 616 C CA . THR A 1 85 ? 0.068 11.943 -5.876 1.00 83.00 85 THR A CA 1
ATOM 617 C C . THR A 1 85 ? 1.560 12.257 -6.002 1.00 83.00 85 THR A C 1
ATOM 619 O O . THR A 1 85 ? 1.970 13.049 -6.843 1.00 83.00 85 THR A O 1
ATOM 622 N N . GLN A 1 86 ? 2.395 11.626 -5.174 1.00 78.31 86 GLN A N 1
ATOM 623 C CA . GLN A 1 86 ? 3.839 11.806 -5.231 1.00 78.31 86 GLN A CA 1
ATOM 624 C C . GLN A 1 86 ? 4.449 11.218 -6.507 1.00 78.31 86 GLN A C 1
ATOM 626 O O . GLN A 1 86 ? 5.333 11.843 -7.084 1.00 78.31 86 GLN A O 1
ATOM 631 N N . ASP A 1 87 ? 3.977 10.060 -6.960 1.00 72.88 87 ASP A N 1
ATOM 632 C CA . ASP A 1 87 ? 4.383 9.471 -8.238 1.00 72.88 87 ASP A CA 1
ATOM 633 C C . ASP A 1 87 ? 3.931 10.332 -9.431 1.00 72.88 87 ASP A C 1
ATOM 635 O O . ASP A 1 87 ? 4.715 10.598 -10.339 1.00 72.88 87 ASP A O 1
ATOM 639 N N . ASP A 1 88 ? 2.711 10.871 -9.388 1.00 75.94 88 ASP A N 1
ATOM 640 C CA . ASP A 1 88 ? 2.177 11.737 -10.444 1.00 75.94 88 ASP A CA 1
ATOM 641 C C . ASP A 1 88 ? 2.950 13.068 -10.563 1.00 75.94 88 ASP A C 1
ATOM 643 O O . ASP A 1 88 ? 3.185 13.558 -11.673 1.00 75.94 88 ASP A O 1
ATOM 647 N N . GLU A 1 89 ? 3.368 13.652 -9.434 1.00 71.81 89 GLU A N 1
ATOM 648 C CA . GLU A 1 89 ? 4.090 14.932 -9.392 1.00 71.81 89 GLU A CA 1
ATOM 649 C C . GLU A 1 89 ? 5.611 14.789 -9.577 1.00 71.81 89 GLU A C 1
ATOM 651 O O . GLU A 1 89 ? 6.239 15.645 -10.204 1.00 71.81 89 GLU A O 1
ATOM 656 N N . VAL A 1 90 ? 6.229 13.736 -9.027 1.00 66.88 90 VAL A N 1
ATOM 657 C CA . VAL A 1 90 ? 7.696 13.558 -9.013 1.00 66.88 90 VAL A CA 1
ATOM 658 C C . VAL A 1 90 ? 8.178 12.606 -10.107 1.00 66.88 90 VAL A C 1
ATOM 660 O O . VAL A 1 90 ? 9.318 12.761 -10.540 1.00 66.88 90 VAL A O 1
ATOM 663 N N . GLY A 1 91 ? 7.325 11.676 -10.557 1.00 57.34 91 GLY A N 1
ATOM 664 C CA . GLY A 1 91 ? 7.502 10.711 -11.648 1.00 57.34 91 GLY A CA 1
ATOM 665 C C . GLY A 1 91 ? 8.946 10.371 -12.002 1.00 57.34 91 GLY A C 1
ATOM 666 O O . GLY A 1 91 ? 9.558 11.125 -12.757 1.00 57.34 91 GLY A O 1
ATOM 667 N N . ASP A 1 92 ? 9.439 9.235 -11.486 1.00 52.19 92 ASP A N 1
ATOM 668 C CA . ASP A 1 92 ? 10.763 8.628 -11.723 1.00 52.19 92 ASP A CA 1
ATOM 669 C C . ASP A 1 92 ? 11.714 9.488 -12.569 1.00 52.19 92 ASP A C 1
ATOM 671 O O . ASP A 1 92 ? 11.677 9.422 -13.796 1.00 52.19 92 ASP A O 1
ATOM 675 N N . GLY A 1 93 ? 12.510 10.331 -11.895 1.00 45.91 93 GLY A N 1
ATOM 676 C CA . GLY A 1 93 ? 13.898 10.710 -12.212 1.00 45.91 93 GLY A CA 1
ATOM 677 C C . GLY A 1 93 ? 14.269 11.326 -13.570 1.00 45.91 93 GLY A C 1
ATOM 678 O O . GLY A 1 93 ? 15.263 12.043 -13.643 1.00 45.91 93 GLY A O 1
ATOM 679 N N . ASN A 1 94 ? 13.506 11.119 -14.638 1.00 39.72 94 ASN A N 1
ATOM 680 C CA . ASN A 1 94 ? 13.890 11.396 -16.017 1.00 39.72 94 ASN A CA 1
ATOM 681 C C . ASN A 1 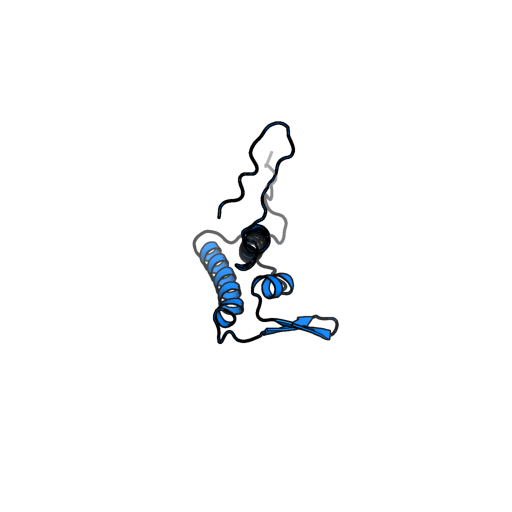94 ? 12.894 12.307 -16.751 1.00 39.72 94 ASN A C 1
ATOM 683 O O . ASN A 1 94 ? 13.019 12.531 -17.954 1.00 39.72 94 ASN A O 1
ATOM 687 N N . ARG A 1 95 ? 11.913 12.884 -16.040 1.00 41.88 95 ARG A N 1
ATOM 688 C CA . ARG A 1 95 ? 11.006 13.913 -16.587 1.00 41.88 95 ARG A CA 1
ATOM 689 C C . ARG A 1 95 ? 11.121 15.282 -15.910 1.00 41.88 95 ARG A C 1
ATOM 691 O O . ARG A 1 95 ? 10.207 16.097 -16.011 1.00 41.88 95 ARG A O 1
ATOM 698 N N . ASN A 1 96 ? 12.292 15.598 -15.353 1.00 40.22 96 ASN A N 1
ATOM 699 C CA . ASN A 1 96 ? 12.654 16.917 -14.803 1.00 40.22 96 ASN A CA 1
ATOM 700 C C . ASN A 1 96 ? 12.734 18.077 -15.825 1.00 40.22 96 ASN A C 1
ATOM 702 O O . ASN A 1 96 ? 13.396 19.077 -15.574 1.00 40.22 96 ASN A O 1
ATOM 706 N N . TYR A 1 97 ? 12.034 18.009 -16.957 1.00 40.88 97 TYR A N 1
ATOM 707 C CA . TYR A 1 97 ? 11.899 19.144 -17.869 1.00 40.88 97 TYR A CA 1
ATOM 708 C C . TYR A 1 97 ? 10.486 19.231 -18.447 1.00 40.88 97 TYR A C 1
ATOM 710 O O . TYR A 1 97 ? 10.277 19.210 -19.658 1.00 40.88 97 TYR A O 1
ATOM 718 N N . ARG A 1 98 ? 9.477 19.423 -17.590 1.00 39.31 98 ARG A N 1
ATOM 719 C CA . ARG A 1 98 ? 8.284 20.162 -18.026 1.00 39.31 98 ARG A CA 1
ATOM 720 C C . ARG A 1 98 ? 8.568 21.650 -17.909 1.00 39.31 98 ARG A C 1
ATOM 722 O O . ARG A 1 98 ? 8.188 22.324 -16.957 1.00 39.31 98 ARG A O 1
ATOM 729 N N . GLN A 1 99 ? 9.241 22.154 -18.938 1.00 44.72 99 GLN A N 1
ATOM 730 C CA . GLN A 1 99 ? 9.276 23.565 -19.272 1.00 44.72 99 GLN A CA 1
ATOM 731 C C . GLN A 1 99 ? 7.831 24.056 -19.395 1.00 44.72 99 GLN A C 1
ATOM 733 O O . GLN A 1 99 ? 7.180 23.895 -20.427 1.00 44.72 99 GLN A O 1
ATOM 738 N N . ARG A 1 100 ? 7.300 24.646 -18.322 1.00 38.72 100 ARG A N 1
ATOM 739 C CA . ARG A 1 100 ? 6.083 25.454 -18.383 1.00 38.72 100 ARG A CA 1
ATOM 740 C C . ARG A 1 100 ? 6.428 26.733 -19.142 1.00 38.72 100 ARG A C 1
ATOM 742 O O . ARG A 1 100 ? 6.595 27.802 -18.568 1.00 38.72 1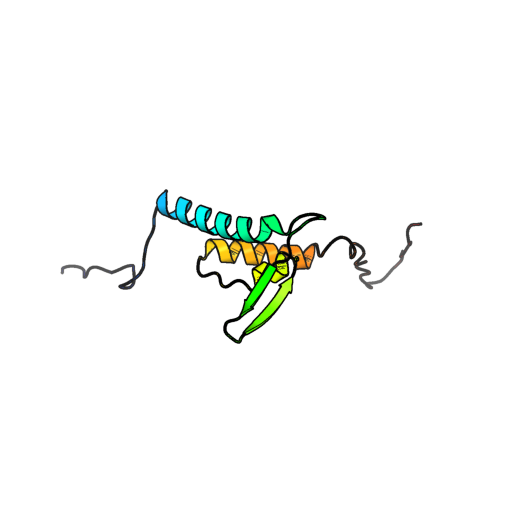00 ARG A O 1
ATOM 749 N N . CYS A 1 101 ? 6.534 26.616 -20.461 1.00 42.84 101 CYS A N 1
ATOM 750 C CA . CYS A 1 101 ? 6.464 27.754 -21.354 1.00 42.84 101 CYS A CA 1
ATOM 751 C C . CYS A 1 101 ? 5.002 28.217 -21.349 1.00 42.84 101 CYS A C 1
ATOM 753 O O . CYS A 1 101 ? 4.197 27.794 -22.177 1.00 42.84 101 CYS A O 1
ATOM 755 N N . ARG A 1 102 ? 4.621 29.039 -20.360 1.00 42.56 102 ARG A N 1
ATOM 756 C CA . ARG A 1 102 ? 3.403 29.845 -20.476 1.00 42.56 102 ARG A CA 1
ATOM 757 C C . ARG A 1 102 ? 3.631 30.779 -21.655 1.00 42.56 102 ARG A C 1
ATOM 759 O O . ARG A 1 102 ? 4.353 31.763 -21.540 1.00 42.56 102 ARG A O 1
ATOM 766 N N . ILE A 1 103 ? 3.020 30.459 -22.789 1.00 45.22 103 ILE A N 1
ATOM 767 C CA . ILE A 1 103 ? 2.844 31.393 -23.897 1.00 45.22 103 ILE A CA 1
ATOM 768 C C . ILE A 1 103 ? 1.817 32.431 -23.423 1.00 45.22 103 ILE A C 1
ATOM 770 O O . ILE A 1 103 ? 0.639 32.369 -23.748 1.00 45.22 103 ILE A O 1
ATOM 774 N N . SER A 1 104 ? 2.250 33.367 -22.585 1.00 46.09 104 SER A N 1
ATOM 775 C CA . SER A 1 104 ? 1.578 34.651 -22.426 1.00 46.09 104 SER A CA 1
ATOM 776 C C . SER A 1 104 ? 2.639 35.728 -22.585 1.00 46.09 104 SER A C 1
ATOM 778 O O . SER A 1 104 ? 3.267 36.140 -21.621 1.00 46.09 104 SER A O 1
ATOM 780 N N . GLN A 1 105 ? 2.848 36.084 -23.851 1.00 45.41 105 GLN A N 1
ATOM 781 C CA . GLN A 1 105 ? 3.402 37.339 -24.351 1.00 45.41 105 GLN A CA 1
ATOM 782 C C . GLN A 1 105 ? 4.710 37.855 -23.728 1.00 45.41 105 GLN A C 1
ATOM 784 O O . GLN A 1 105 ? 4.748 38.344 -22.607 1.00 45.41 105 GLN A O 1
ATOM 789 N N . GLY A 1 106 ? 5.752 37.891 -24.562 1.00 48.88 106 GLY A N 1
ATOM 790 C CA . GLY A 1 106 ? 6.881 38.801 -24.381 1.00 48.88 106 GLY A CA 1
ATOM 791 C C . GLY A 1 106 ? 8.129 38.167 -23.774 1.00 48.88 106 GLY A C 1
ATOM 792 O O . GLY A 1 106 ? 8.317 38.179 -22.569 1.00 48.88 106 GLY A O 1
ATOM 793 N N . ASN A 1 107 ? 9.023 37.744 -24.669 1.00 51.19 107 ASN A N 1
ATOM 794 C CA . ASN A 1 107 ? 10.475 37.637 -24.503 1.00 51.19 107 ASN A CA 1
ATOM 795 C C . ASN A 1 107 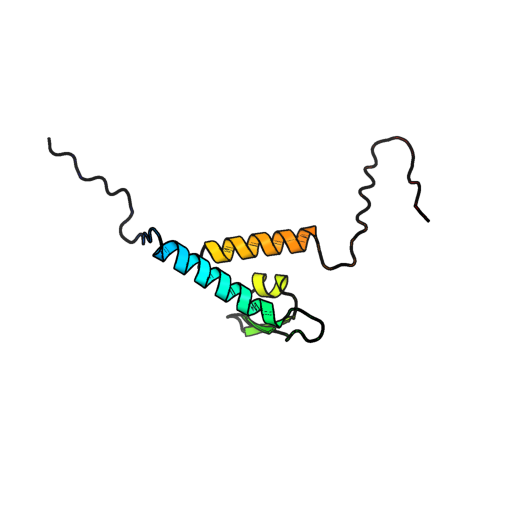? 11.069 36.617 -23.504 1.00 51.19 107 ASN A C 1
ATOM 797 O O . ASN A 1 107 ? 10.776 36.586 -22.319 1.00 51.19 107 ASN A O 1
ATOM 801 N N . ALA A 1 108 ? 12.067 35.893 -24.033 1.00 47.44 108 ALA A N 1
ATOM 802 C CA . ALA A 1 108 ? 13.114 35.132 -23.341 1.00 47.44 108 ALA A CA 1
ATOM 803 C C . ALA A 1 108 ? 12.854 33.645 -23.021 1.00 47.44 108 ALA A C 1
ATOM 805 O O . ALA A 1 108 ? 13.039 33.186 -21.899 1.00 47.44 108 ALA A O 1
ATOM 806 N N . CYS A 1 109 ? 12.638 32.837 -24.066 1.00 42.06 109 CYS A N 1
ATOM 807 C CA . CYS A 1 109 ? 13.252 31.505 -24.108 1.00 42.06 109 CYS A CA 1
ATOM 808 C C . CYS A 1 109 ? 14.767 31.677 -24.343 1.00 42.06 109 CYS A C 1
ATOM 810 O O . CYS A 1 109 ? 15.237 31.661 -25.478 1.00 42.06 109 CYS A O 1
ATOM 812 N N . ARG A 1 110 ? 15.545 31.899 -23.277 1.00 47.78 110 ARG A N 1
ATOM 813 C CA . ARG A 1 110 ? 16.983 31.598 -23.304 1.00 47.78 110 ARG A CA 1
ATOM 814 C C . ARG A 1 110 ? 17.148 30.172 -22.803 1.00 47.78 110 ARG A C 1
ATOM 816 O O . ARG A 1 110 ? 17.103 29.924 -21.604 1.00 47.78 110 ARG A O 1
ATOM 823 N N . ALA A 1 111 ? 17.288 29.249 -23.750 1.00 46.47 111 ALA A N 1
ATOM 824 C CA . ALA A 1 111 ? 17.809 27.919 -23.489 1.00 46.47 111 ALA A CA 1
ATOM 825 C C . ALA A 1 111 ? 19.183 28.067 -22.817 1.00 46.47 111 ALA A C 1
ATOM 827 O O . ALA A 1 111 ? 20.072 28.728 -23.362 1.00 46.47 111 ALA A O 1
ATOM 828 N N . TYR A 1 112 ? 19.326 27.522 -21.611 1.00 36.06 112 TYR A N 1
ATOM 829 C CA . TYR A 1 112 ? 20.626 27.410 -20.964 1.00 36.06 112 TYR A CA 1
ATOM 830 C C . TYR A 1 112 ? 21.429 26.312 -21.671 1.00 36.06 112 TYR A C 1
ATOM 832 O O . TYR A 1 112 ? 20.898 25.242 -21.969 1.00 36.06 112 TYR A O 1
ATOM 840 N N . ARG A 1 113 ? 22.678 26.660 -21.989 1.00 35.84 113 ARG A N 1
ATOM 841 C CA . ARG A 1 113 ? 23.759 25.757 -22.391 1.00 35.84 113 ARG A CA 1
ATOM 842 C C . ARG A 1 113 ? 24.154 24.846 -21.238 1.00 35.84 113 ARG A C 1
ATOM 844 O O . ARG A 1 113 ? 24.042 25.321 -20.084 1.00 35.84 113 ARG A O 1
#

pLDDT: mean 74.75, std 17.22, range [35.84, 90.38]

Secondary structure (DSSP, 8-state):
-PPPP--SS-TT-----THHHHHHHHHHHHHHHHHHHTT-STTPPPEEEE-TT--EEEE--HHHHHHHS----HHHHHHHHHHHHHHHHH-TTT----------SS-------

Mean predicted aligned error: 13.62 Å